Protein 6PJV (pdb70)

B-factor: mean 21.69, std 11.22, range [11.38, 88.54]

CATH classification: 3.30.1380.10

Solvent-accessible surface area: 7546 Å² total; per-residue (Å²): 133,96,80,6,61,105,93,72,61,40,48,117,65,65,19,66,57,163,62,0,1,8,167,84,62,15,129,10,59,107,107,39,120,81,30,133,132,17,28,60,0,149,30,110,46,7,75,18,103,32,117,54,133,77,18,5,3,53,29,3,12,88,75,0,47,74,47,0,40,41,0,1,116,29,0,60,120,70,42,116,80,21,64,0,18,0,30,22,3,3,5,70,91,53,124,50,91,160,85,18,1,4,17,3,2,4,1,1,12,0,4,0,42,70,157,50,133,103,33,4,8,41,0,0,38,6,0,32,101,19,28,10,17,19,0,46,25,46,32,128,45,30,0,8,0,0,0,52,9,104,133,106

Foldseek 3Di:
DFFADAFQKPPRDDQQDPQFQHFFDFFDDPPDPLQVQWDFDPDVQEAEPPVVPPSQQRTAHPVQNQLQVLLQVVVCVVPPPKGKYWDAAQDPDPPDDPRDCSRRRFKTWIDIPVQPLVCARVSQVSSVVSPFRMWTSHDSRTIMTGHHDPVD

Sequence (152 aa):
LTTPLAYKKQFIIPNVAEKKTLGASGRYEGKISRNSERFKELTPNYNPDIIFKDEENNTGADRLMTQRCKDKLNALAISVMNQWPGVKKLRVTEGWDEDGHHSEESLHYEGRAVDITTSDRDRSKYGMLARLAVEAGFDWVYYESKAHIHCSVKAENS

Secondary structure (DSSP, 8-state):
-PPPPTT-EESSS-TTSTTTT--------TTSHHHHT-EE---TTEEE--TTSS-GGGEE-HHHHHHHHHHHHHHHHHSTT--EEEEE-S-SS--S-TT-GGGTT-EEEEEETT--GGGHHHHHHHHHHTT-SEEEEEETTEEEEE---TT-

Organism: Homo sapiens (NCBI:txid9606)

GO terms:
  GO:0016015 morphogen activity (F, IDA)
  GO:0005576 extracellular region (C, IDA)
  GO:0007224 smoothened signaling pathway (P, IDA)
  GO:0016015 morphogen activity (F, TAS)
  GO:0071542 dopaminergic neuron dif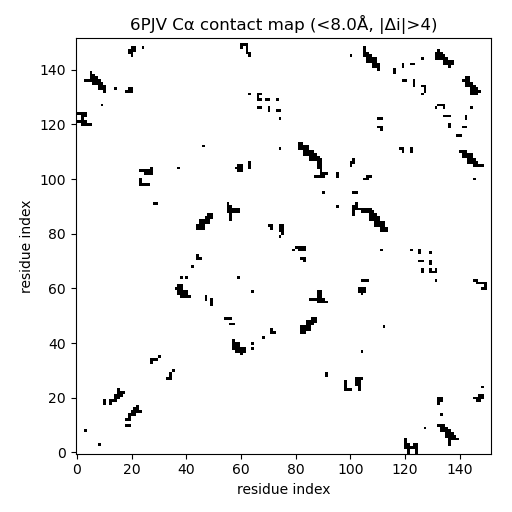ferentiation (P, TAS)
  GO:0060684 epithelial-mesenchymal cell signaling (P, IDA)
  GO:0005113 patched binding (F, IDA)
  GO:0005509 calcium ion binding (F, IDA)
  GO:0005783 endoplasmic reticulum (C, IDA)
  GO:0005794 Golgi apparatus (C, IDA)
  GO:0008270 zinc ion binding (F, IDA)
  GO:0045880 positive regulation of smoothened signaling pathway (P, IDA)
  GO:0005576 extracellular region (C, EXP)
  GO:0005515 protein binding (F, IPI)
  GO:0007418 ventral midline development (P, TAS)
  GO:0005576 extracellular region (C, TAS)
  GO:0005788 endoplasmic reticulum lumen (C, TAS)
  GO:0005829 cytosol (C, TAS)
  GO:0005886 plasma membrane (C, TAS)
  GO:0004175 endopeptidase activity (F, TAS)

Structure (mmCIF, N/CA/C/O backbone):
data_6PJV
#
_entry.id   6PJV
#
_cell.length_a   118.728
_cell.length_b   118.728
_cell.length_c   118.728
_cell.angle_alpha   90.000
_cell.angle_beta   90.000
_cell.angle_gamma   90.000
#
_symmetry.space_group_name_H-M   'I 2 3'
#
loop_
_entity.id
_entity.type
_entity.pdbx_description
1 polymer 'Sonic hedgehog protein'
2 non-polymer 'DIMETHYL SULFOXIDE'
3 non-polymer GLYCEROL
4 non-polymer 'MAGNESIUM ION'
5 non-polymer 'ZINC ION'
6 non-polymer 'CHLORIDE ION'
7 water water
#
loop_
_atom_site.group_PDB
_atom_site.id
_atom_site.type_symbol
_atom_site.label_atom_id
_atom_site.label_alt_id
_atom_site.label_comp_id
_atom_site.label_asym_id
_atom_site.label_entity_id
_atom_site.label_seq_id
_atom_site.pdbx_PDB_ins_code
_atom_site.Cartn_x
_atom_site.Cartn_y
_atom_site.Cartn_z
_atom_site.occupancy
_atom_site.B_iso_or_equiv
_atom_site.auth_seq_id
_atom_site.auth_comp_id
_atom_site.auth_asym_id
_atom_site.auth_atom_id
_atom_site.pdbx_PDB_model_num
ATOM 1 N N . LEU A 1 11 ? -29.968 40.767 24.198 1.00 36.97 39 LEU A N 1
ATOM 2 C CA . LEU A 1 11 ? -29.363 41.361 23.006 1.00 35.48 39 LEU A CA 1
ATOM 3 C C . LEU A 1 11 ? -29.080 42.846 23.193 1.00 33.19 39 LEU A C 1
ATOM 4 O O . LEU A 1 11 ? -29.920 43.593 23.692 1.00 34.41 39 LEU A O 1
ATOM 20 N N . THR A 1 12 ? -27.905 43.269 22.764 1.00 29.05 40 THR A N 1
ATOM 21 C CA A THR A 1 12 ? -27.490 44.654 22.961 0.31 27.34 40 THR A CA 1
ATOM 22 C CA B THR A 1 12 ? -27.486 44.650 22.959 0.69 27.32 40 THR A CA 1
ATOM 23 C C . THR A 1 12 ? -27.618 45.430 21.661 1.00 24.26 40 THR A C 1
ATOM 24 O O . THR A 1 12 ? -27.054 45.018 20.635 1.00 23.07 40 THR A O 1
ATOM 43 N N . PRO A 1 13 ? -28.340 46.548 21.657 1.00 21.58 41 PRO A N 1
ATOM 44 C CA . PRO A 1 13 ? -28.438 47.354 20.435 1.00 19.30 41 PRO A CA 1
ATOM 45 C C . PRO A 1 13 ? -27.078 47.878 20.021 1.00 17.18 41 PRO A C 1
ATOM 46 O O . PRO A 1 13 ? -26.203 48.102 20.858 1.00 18.71 41 PRO A O 1
ATOM 57 N N . LEU A 1 14 ? -26.928 48.122 18.719 1.00 14.70 42 LEU A N 1
ATOM 58 C CA . LEU A 1 14 ? -25.777 48.870 18.233 1.00 13.75 42 LEU A CA 1
ATOM 59 C C . LEU A 1 14 ? -25.966 50.355 18.513 1.00 14.68 42 LEU A C 1
ATOM 60 O O . LEU A 1 14 ? -27.088 50.879 18.507 1.00 15.20 42 LEU A O 1
ATOM 76 N N . ALA A 1 15 ? -24.846 51.029 18.732 1.00 14.03 43 ALA A N 1
ATOM 77 C CA . ALA A 1 15 ? -24.804 52.475 18.857 1.00 13.83 43 ALA A CA 1
ATOM 78 C C . ALA A 1 15 ? -24.742 53.125 17.477 1.00 13.08 43 ALA A C 1
ATOM 79 O O . ALA A 1 15 ? -24.345 52.507 16.494 1.00 13.51 43 ALA A O 1
ATOM 86 N N . TYR A 1 16 ? -25.132 54.399 17.418 1.00 13.57 44 TYR A N 1
ATOM 87 C CA . TYR A 1 16 ? -25.017 55.168 16.187 1.00 13.15 44 TYR A CA 1
ATOM 88 C C . TYR A 1 16 ? -23.578 55.109 15.682 1.00 13.10 44 TYR A C 1
ATOM 89 O O . TYR A 1 16 ? -22.634 55.310 16.448 1.00 13.65 44 TYR A O 1
ATOM 107 N N . LYS A 1 17 ? -23.430 54.790 14.385 1.00 12.96 45 LYS A N 1
ATOM 108 C CA A LYS A 1 17 ? -22.165 54.664 13.661 0.64 13.18 45 LYS A CA 1
ATOM 109 C CA B LYS A 1 17 ? -22.165 54.665 13.661 0.36 12.95 45 LYS A CA 1
ATOM 110 C C . LYS A 1 17 ? -21.331 53.455 14.073 1.00 12.93 45 LYS A C 1
ATOM 111 O O . LYS A 1 17 ? -20.206 53.290 13.580 1.00 14.44 45 LYS A O 1
ATOM 147 N N . GLN A 1 18 ? -21.855 52.580 14.929 1.00 12.89 46 GLN A N 1
ATOM 148 C CA . GLN A 1 18 ? -21.178 51.325 15.219 1.00 13.36 46 GLN A CA 1
ATOM 149 C C . GLN A 1 18 ? -21.394 50.338 14.069 1.00 13.27 46 GLN A C 1
ATOM 150 O O . GLN A 1 18 ? -22.425 50.368 13.381 1.00 13.07 46 GLN A O 1
ATOM 164 N N . PHE A 1 19 ? -20.416 49.446 13.874 1.00 14.07 47 PHE A N 1
ATOM 165 C CA . PHE A 1 19 ? -20.515 48.370 12.896 1.00 13.70 47 PHE A CA 1
ATOM 166 C C . PHE A 1 19 ? -20.040 47.044 13.482 1.00 13.69 47 PHE A C 1
ATOM 167 O O . PHE A 1 19 ? -19.115 47.002 14.298 1.00 14.72 47 PHE A O 1
ATOM 184 N N A ILE A 1 20 ? -20.683 45.966 13.044 0.72 13.87 48 ILE A N 1
ATOM 185 N N B ILE A 1 20 ? -20.703 45.966 13.071 0.28 14.12 48 ILE A N 1
ATOM 186 C CA A ILE A 1 20 ? -20.433 44.614 13.538 0.72 14.46 48 ILE A CA 1
ATOM 187 C CA B ILE A 1 20 ? -20.414 44.618 13.554 0.28 14.67 48 ILE A CA 1
ATOM 188 C C A ILE A 1 20 ? -20.384 43.661 12.348 0.72 14.41 48 ILE A C 1
ATOM 189 C C B ILE A 1 20 ? -20.383 43.663 12.364 0.28 14.89 48 ILE A C 1
ATOM 190 O O A ILE A 1 20 ? -21.321 43.644 11.535 0.72 14.19 48 ILE A O 1
ATOM 191 O O B ILE A 1 20 ? -21.338 43.638 11.572 0.28 14.90 48 ILE A O 1
ATOM 222 N N . PRO A 1 21 ? -19.318 42.864 12.183 1.00 15.26 49 PRO A N 1
ATOM 223 C CA . PRO A 1 21 ? -18.106 42.857 13.008 1.00 15.59 49 PRO A CA 1
ATOM 224 C C . PRO A 1 21 ? -17.347 44.178 12.889 1.00 15.90 49 PRO A C 1
ATOM 225 O O . PRO A 1 21 ? -17.514 44.918 11.910 1.00 15.75 49 PRO A O 1
ATOM 236 N N . ASN A 1 22 ? -16.518 44.446 13.897 1.00 17.29 50 ASN A N 1
ATOM 237 C CA . ASN A 1 22 ? -15.817 45.719 14.036 1.00 18.55 50 ASN A CA 1
ATOM 238 C C . ASN A 1 22 ? -14.564 45.773 13.156 1.00 18.52 50 ASN A C 1
ATOM 239 O O . ASN A 1 22 ? -13.439 45.968 13.620 1.00 20.58 50 ASN A O 1
ATOM 250 N N . VAL A 1 23 ? -14.805 45.620 11.856 1.00 18.16 51 VAL A N 1
ATOM 251 C CA . VAL A 1 23 ? -13.800 45.695 10.804 1.00 18.06 51 VAL A CA 1
ATOM 252 C C . VAL A 1 23 ? -14.474 46.344 9.602 1.00 17.50 51 VAL A C 1
ATOM 253 O O . VAL A 1 23 ? -15.695 46.455 9.547 1.00 17.00 51 VAL A O 1
ATOM 266 N N . ALA A 1 24 ? -13.677 46.758 8.621 1.00 18.38 52 ALA A N 1
ATOM 267 C CA . ALA A 1 24 ? -14.254 47.367 7.432 1.00 18.20 52 ALA A CA 1
ATOM 268 C C . ALA A 1 24 ? -15.120 46.361 6.676 1.00 17.22 52 ALA A C 1
ATOM 269 O O . ALA A 1 24 ? -14.850 45.161 6.661 1.00 17.27 52 ALA A O 1
ATOM 276 N N . GLU A 1 25 ? -16.166 46.886 6.032 1.00 16.05 53 GLU A N 1
ATOM 277 C CA . GLU A 1 25 ? -17.173 46.061 5.370 1.00 15.28 53 GLU A CA 1
ATOM 278 C C . GLU A 1 25 ? -16.569 45.072 4.392 1.00 16.26 53 GLU A C 1
ATOM 279 O O . GLU A 1 25 ? -17.034 43.933 4.288 1.00 16.93 53 GLU A O 1
ATOM 291 N N . LYS A 1 26 ? -15.583 45.483 3.612 1.00 18.80 54 LYS A N 1
ATOM 292 C CA A LYS A 1 26 ? -15.121 44.632 2.523 0.13 20.44 54 LYS A CA 1
ATOM 293 C CA B LYS A 1 26 ? -15.128 44.634 2.523 0.87 21.47 54 LYS A CA 1
ATOM 294 C C . LYS A 1 26 ? -13.960 43.726 2.914 1.00 21.01 54 LYS A C 1
ATOM 295 O O . LYS A 1 26 ? -13.379 43.068 2.043 1.00 22.09 54 LYS A O 1
ATOM 331 N N . THR A 1 27 ? -13.643 43.632 4.202 1.00 20.97 55 THR A N 1
ATOM 332 C CA . THR A 1 27 ? -12.644 42.674 4.653 1.00 22.01 55 THR A CA 1
ATOM 333 C C . THR A 1 27 ? -13.220 41.255 4.689 1.00 21.58 55 THR A C 1
ATOM 334 O O . THR A 1 27 ? -14.438 41.037 4.691 1.00 20.12 55 THR A O 1
ATOM 345 N N . LEU A 1 28 ? -12.310 40.277 4.703 1.00 23.95 56 LEU A N 1
ATOM 346 C CA . LEU A 1 28 ? -12.708 38.881 4.510 1.00 26.48 56 LEU A CA 1
ATOM 347 C C . LEU A 1 28 ? -13.640 38.390 5.605 1.00 26.45 56 LEU A C 1
ATOM 348 O O . LEU A 1 28 ? -14.522 37.568 5.342 1.00 28.03 56 LEU A O 1
ATOM 364 N N . GLY A 1 29 ? -13.456 38.854 6.832 1.00 25.54 57 GLY A N 1
ATOM 365 C CA . GLY A 1 29 ? -14.329 38.427 7.903 1.00 24.33 57 GLY A CA 1
ATOM 366 C C . GLY A 1 29 ? -15.666 39.117 7.948 1.00 22.40 57 GLY A C 1
ATOM 367 O O . GLY A 1 29 ? -16.519 38.760 8.766 1.00 24.37 57 GLY A O 1
ATOM 371 N N . ALA A 1 30 ? -15.869 40.100 7.076 1.00 18.99 58 ALA A N 1
ATOM 372 C CA . ALA A 1 30 ? -17.135 40.811 6.979 1.00 17.59 58 ALA A CA 1
ATOM 373 C C . ALA A 1 30 ? -17.826 40.397 5.680 1.00 16.14 58 ALA A C 1
ATOM 374 O O . ALA A 1 30 ? -18.076 39.210 5.473 1.00 17.37 58 ALA A O 1
ATOM 381 N N . SER A 1 31 ? -18.146 41.334 4.798 1.00 15.05 59 SER A N 1
ATOM 382 C CA . SER A 1 31 ? -18.814 40.996 3.546 1.00 15.01 59 SER A CA 1
ATOM 383 C C . SER A 1 31 ? -17.852 40.702 2.403 1.00 15.54 59 SER A C 1
ATOM 384 O O . SER A 1 31 ? -18.297 40.257 1.343 1.00 16.54 59 SER A O 1
ATOM 392 N N . GLY A 1 32 ? -16.563 40.929 2.577 1.00 16.98 60 GLY A N 1
ATOM 393 C CA . GLY A 1 32 ? -15.618 40.623 1.528 1.00 17.99 60 GLY A CA 1
ATOM 394 C C . GLY A 1 32 ? -15.647 41.639 0.402 1.00 18.48 60 GLY A C 1
ATOM 395 O O . GLY A 1 32 ? -16.425 42.589 0.389 1.00 18.06 60 GLY A O 1
ATOM 399 N N . ARG A 1 33 ? -14.764 41.412 -0.569 1.00 19.79 61 ARG A N 1
ATOM 400 C CA . ARG A 1 33 ? -14.465 42.414 -1.578 1.00 20.58 61 ARG A CA 1
ATOM 401 C C . ARG A 1 33 ? -15.653 42.676 -2.499 1.00 18.36 61 ARG A C 1
ATOM 402 O O . ARG A 1 33 ? -16.514 41.815 -2.730 1.00 18.32 61 ARG A O 1
ATOM 423 N N . TYR A 1 34 ? -15.690 43.889 -3.035 1.00 17.74 62 TYR A N 1
ATOM 424 C CA . TYR A 1 34 ? -16.600 44.157 -4.130 1.00 17.81 62 TYR A CA 1
ATOM 425 C C . TYR A 1 34 ? -16.177 43.332 -5.336 1.00 19.02 62 TYR A C 1
ATOM 426 O O . TYR A 1 34 ? -15.002 42.993 -5.509 1.00 20.76 62 TYR A O 1
ATOM 444 N N . GLU A 1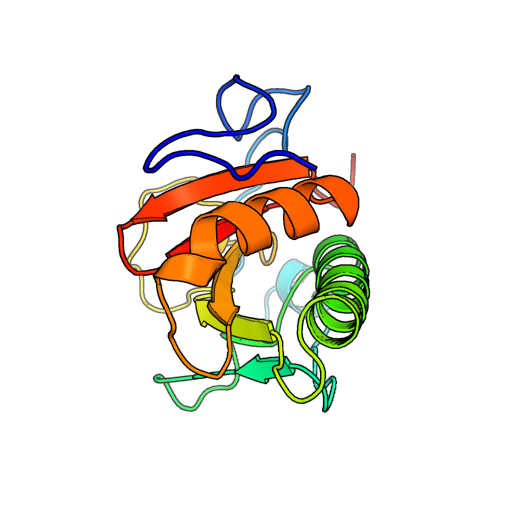 35 ? -17.159 42.960 -6.150 1.00 19.03 63 GLU A N 1
ATOM 445 C CA . GLU A 1 35 ? -16.884 42.232 -7.375 1.00 19.24 63 GLU A CA 1
ATOM 446 C C . GLU A 1 35 ? -17.073 43.074 -8.621 1.00 19.19 63 GLU A C 1
ATOM 447 O O . GLU A 1 35 ? -16.578 42.693 -9.690 1.00 21.90 63 GLU A O 1
ATOM 459 N N . GLY A 1 36 ? -17.773 44.194 -8.512 1.00 17.20 64 GLY A N 1
ATOM 460 C CA . GLY A 1 36 ? -18.028 45.070 -9.638 1.00 16.43 64 GLY A CA 1
ATOM 461 C C . GLY A 1 36 ? -19.494 45.443 -9.743 1.00 15.15 64 GLY A C 1
ATOM 462 O O . GLY A 1 36 ? -20.391 44.662 -9.429 1.00 15.35 64 GLY A O 1
ATOM 466 N N . LYS A 1 37 ? -19.741 46.656 -10.205 1.00 15.08 65 LYS A N 1
ATOM 467 C CA . LYS A 1 37 ? -21.105 47.115 -10.388 1.00 15.80 65 LYS A CA 1
ATOM 468 C C . LYS A 1 37 ? -21.885 46.156 -11.279 1.00 14.91 65 LYS A C 1
ATOM 469 O O . LYS A 1 37 ? -21.350 45.589 -12.240 1.00 15.89 65 LYS A O 1
ATOM 488 N N . ILE A 1 38 ? -23.162 45.974 -10.946 1.00 14.01 66 ILE A N 1
ATOM 489 C CA . ILE A 1 38 ? -24.124 45.243 -11.769 1.00 13.88 66 ILE A CA 1
ATOM 490 C C . ILE A 1 38 ? -25.047 46.254 -12.426 1.00 14.13 66 ILE A C 1
ATOM 491 O O . ILE A 1 38 ? -25.709 47.040 -11.735 1.00 15.67 66 ILE A O 1
ATOM 507 N N . SER A 1 39 ? -25.123 46.209 -13.756 1.00 14.29 67 SER A N 1
ATOM 508 C CA . SER A 1 39 ? -26.051 47.013 -14.530 1.00 14.80 67 SER A CA 1
ATOM 509 C C . SER A 1 39 ? -27.217 46.173 -15.027 1.00 15.77 67 SER A C 1
ATOM 510 O O . SER A 1 39 ? -27.094 44.967 -15.270 1.00 16.57 67 SER A O 1
ATOM 518 N N . ARG A 1 40 ? -28.348 46.839 -15.211 1.00 15.58 68 ARG A N 1
ATOM 519 C CA . ARG A 1 40 ? -29.544 46.173 -15.706 1.00 16.12 68 ARG A CA 1
ATOM 520 C C . ARG A 1 40 ? -29.250 45.389 -16.982 1.00 17.40 68 ARG A C 1
ATOM 521 O O . ARG A 1 40 ? -28.559 45.867 -17.891 1.00 18.09 68 ARG A O 1
ATOM 542 N N . ASN A 1 41 ? -29.783 44.167 -17.024 1.00 18.31 69 ASN A N 1
ATOM 543 C CA . ASN A 1 41 ? -29.768 43.211 -18.141 1.00 20.46 69 ASN A CA 1
ATOM 544 C C . ASN A 1 41 ? -28.415 42.531 -18.346 1.00 20.42 69 ASN A C 1
ATOM 545 O O . ASN A 1 41 ? -28.254 41.752 -19.301 1.00 22.43 69 ASN A O 1
ATOM 556 N N . SER A 1 42 ? -27.448 42.775 -17.467 1.00 19.09 70 SER A N 1
ATOM 557 C CA . SER A 1 42 ? -26.192 42.049 -17.488 1.00 18.09 70 SER A CA 1
ATOM 558 C C . SER A 1 42 ? -26.407 40.608 -17.038 1.00 19.07 70 SER A C 1
ATOM 559 O O . SER A 1 42 ? -27.423 40.255 -16.444 1.00 19.17 70 SER A O 1
ATOM 567 N N . GLU A 1 43 ? -25.427 39.758 -17.331 1.00 18.84 71 GLU A N 1
ATOM 568 C CA . GLU A 1 43 ? -25.526 38.379 -16.871 1.00 19.88 71 GLU A CA 1
ATOM 569 C C . GLU A 1 43 ? -25.634 38.314 -15.357 1.00 19.39 71 GLU A C 1
ATOM 570 O O . GLU A 1 43 ? -26.415 37.518 -14.821 1.00 21.17 71 GLU A O 1
ATOM 582 N N . ARG A 1 44 ? -24.888 39.166 -14.644 1.00 18.24 72 ARG A N 1
ATOM 583 C CA . ARG A 1 44 ? -24.967 39.142 -13.187 1.00 18.05 72 ARG A CA 1
ATOM 584 C C . ARG A 1 44 ? -26.295 39.688 -12.680 1.00 19.10 72 ARG A C 1
ATOM 585 O O . ARG A 1 44 ? -26.784 39.241 -11.632 1.00 19.95 72 ARG A O 1
ATOM 606 N N . PHE A 1 45 ? -26.907 40.613 -13.420 1.00 18.23 73 PHE A N 1
ATOM 607 C CA . PHE A 1 45 ? -28.251 41.079 -13.075 1.00 18.14 73 PHE A CA 1
ATOM 608 C C . PHE A 1 45 ? -29.254 39.939 -13.147 1.00 19.15 73 PHE A C 1
ATOM 609 O O . PHE A 1 45 ? -30.145 39.832 -12.302 1.00 18.64 73 PHE A O 1
ATOM 626 N N . LYS A 1 46 ? -29.129 39.083 -14.165 1.00 20.23 74 LYS A N 1
ATOM 627 C CA . LYS A 1 46 ? -30.045 37.953 -14.313 1.00 21.75 74 LYS A CA 1
ATOM 628 C C . LYS A 1 46 ? -29.926 36.942 -13.176 1.00 22.32 74 LYS A C 1
ATOM 629 O O . LYS A 1 46 ? -30.850 36.141 -12.980 1.00 24.27 74 LYS A O 1
ATOM 648 N N . GLU A 1 47 ? -28.825 36.953 -12.426 1.00 22.47 75 GLU A N 1
ATOM 649 C CA . GLU A 1 47 ? -28.663 36.068 -11.275 1.00 24.63 75 GLU A CA 1
ATOM 650 C C . GLU A 1 47 ? -29.232 36.660 -9.991 1.00 21.54 75 GLU A C 1
ATOM 651 O O . GLU A 1 47 ? -29.335 35.944 -8.982 1.00 22.40 75 GLU A O 1
ATOM 663 N N . LEU A 1 48 ? -29.587 37.944 -9.991 1.00 18.28 76 LEU A N 1
ATOM 664 C CA . LEU A 1 48 ? -30.298 38.509 -8.858 1.00 16.93 76 LEU A CA 1
ATOM 665 C C . LEU A 1 48 ? -31.718 37.973 -8.832 1.00 17.41 76 LEU A C 1
ATOM 666 O O . LEU A 1 48 ? -32.254 37.505 -9.840 1.00 20.12 76 LEU A O 1
ATOM 682 N N . THR A 1 49 ? -32.323 38.026 -7.653 1.00 16.16 77 THR A N 1
ATOM 683 C CA . THR A 1 49 ? -33.662 37.508 -7.474 1.00 16.08 77 THR A CA 1
ATOM 684 C C . THR A 1 49 ? -34.531 38.597 -6.858 1.00 15.41 77 THR A C 1
ATOM 685 O O . THR A 1 49 ? -34.065 39.349 -5.995 1.00 14.96 77 THR A O 1
ATOM 696 N N . PRO A 1 50 ? -35.777 38.741 -7.298 1.00 15.27 78 PRO A N 1
ATOM 697 C CA . PRO A 1 50 ? -36.626 39.780 -6.714 1.00 15.76 78 PRO A CA 1
ATOM 698 C C . PRO A 1 50 ? -37.254 39.326 -5.413 1.00 15.57 78 PRO A C 1
ATOM 699 O O . PRO A 1 50 ? -37.654 38.167 -5.255 1.00 17.97 78 PRO A O 1
ATOM 710 N N . ASN A 1 51 ? -37.339 40.258 -4.474 1.00 14.09 79 ASN A N 1
ATOM 711 C CA . ASN A 1 51 ? -37.969 40.016 -3.186 1.00 13.66 79 ASN A CA 1
ATOM 712 C C . ASN A 1 51 ? -39.316 40.730 -3.145 1.00 13.75 79 ASN A C 1
ATOM 713 O O . ASN A 1 51 ? -39.373 41.964 -3.117 1.00 13.88 79 ASN A O 1
ATOM 724 N N . TYR A 1 52 ? -40.395 39.940 -3.137 1.00 13.89 80 TYR A N 1
ATOM 725 C CA . TYR A 1 52 ? -41.766 40.421 -2.983 1.00 13.60 80 TYR A CA 1
ATOM 726 C C . TYR A 1 52 ? -42.375 39.960 -1.665 1.00 13.98 80 TYR A C 1
ATOM 727 O O . TYR A 1 52 ? -43.595 39.885 -1.535 1.00 14.50 80 TYR A O 1
ATOM 745 N N . ASN A 1 53 ? -41.543 39.664 -0.676 1.00 13.84 81 ASN A N 1
ATOM 746 C CA . ASN A 1 53 ? -42.016 39.226 0.627 1.00 13.44 81 ASN A CA 1
ATOM 747 C C . ASN A 1 53 ? -43.074 40.196 1.148 1.00 14.38 81 ASN A C 1
ATOM 748 O O . ASN A 1 53 ? -42.783 41.386 1.308 1.00 14.56 81 ASN A O 1
ATOM 759 N N . PRO A 1 54 ? -44.297 39.739 1.428 1.00 15.08 82 PRO A N 1
ATOM 760 C CA . PRO A 1 54 ? -45.322 40.671 1.912 1.00 15.92 82 PRO A CA 1
ATOM 761 C C . PRO A 1 54 ? -45.036 41.230 3.288 1.00 15.60 82 PRO A C 1
ATOM 762 O O . PRO A 1 54 ? -45.685 42.199 3.694 1.00 17.70 82 PRO A O 1
ATOM 773 N N . ASP A 1 55 ? -44.086 40.661 4.009 1.00 14.15 83 ASP A N 1
ATOM 774 C CA . ASP A 1 55 ? -43.715 41.156 5.324 1.00 14.41 83 ASP A CA 1
ATOM 775 C C . ASP A 1 55 ? -42.546 42.130 5.289 1.00 14.14 83 ASP A C 1
ATOM 776 O O . ASP A 1 55 ? -41.989 42.445 6.346 1.00 15.62 83 ASP A O 1
ATOM 785 N N . ILE A 1 56 ? -42.185 42.643 4.118 1.00 13.60 84 ILE A N 1
ATOM 786 C CA . ILE A 1 56 ? -41.174 43.689 3.999 1.00 13.30 84 ILE A CA 1
ATOM 787 C C . ILE A 1 56 ? -41.800 44.838 3.225 1.00 13.59 84 ILE A C 1
ATOM 788 O O . ILE A 1 56 ? -42.396 44.618 2.166 1.00 15.59 84 ILE A O 1
ATOM 804 N N . ILE A 1 57 ? -41.652 46.055 3.745 1.00 13.41 85 ILE A N 1
ATOM 805 C CA . ILE A 1 57 ? -42.084 47.269 3.058 1.00 13.56 85 ILE A CA 1
ATOM 806 C C . ILE A 1 57 ? -40.907 47.793 2.249 1.00 13.28 85 ILE A C 1
ATOM 807 O O . ILE A 1 57 ? -39.849 48.053 2.814 1.00 14.65 85 ILE A O 1
ATOM 823 N N . PHE A 1 58 ? -41.089 47.980 0.942 1.00 13.76 86 PHE A N 1
ATOM 824 C CA . PHE A 1 58 ? -40.080 48.599 0.091 1.00 13.85 86 PHE A CA 1
ATOM 825 C C . PHE A 1 58 ? -40.529 50.013 -0.249 1.00 15.25 86 PHE A C 1
ATOM 826 O O . PHE A 1 58 ? -41.559 50.199 -0.911 1.00 17.92 86 PHE A O 1
ATOM 843 N N . LYS A 1 59 ? -39.762 51.006 0.215 1.00 14.53 87 LYS A N 1
ATOM 844 C CA . LYS A 1 59 ? -40.058 52.393 -0.133 1.00 15.97 87 LYS A CA 1
ATOM 845 C C . LYS A 1 59 ? -40.078 52.590 -1.645 1.00 16.17 87 LYS A C 1
ATOM 846 O O . LYS A 1 59 ? -40.972 53.265 -2.180 1.00 18.01 87 LYS A O 1
ATOM 865 N N . ASP A 1 60 ? -39.098 52.023 -2.349 1.00 15.56 88 ASP A N 1
ATOM 866 C CA . ASP A 1 60 ? -39.064 52.025 -3.815 1.00 15.59 88 ASP A CA 1
ATOM 867 C C . ASP A 1 60 ? -39.381 53.415 -4.376 1.00 15.95 88 ASP A C 1
ATOM 868 O O . ASP A 1 60 ? -40.258 53.587 -5.214 1.00 17.06 88 ASP A O 1
ATOM 877 N N . GLU A 1 61 ? -38.615 54.417 -3.928 1.00 16.01 89 GLU A N 1
ATOM 878 C CA . GLU A 1 61 ? -38.935 55.788 -4.321 1.00 17.53 89 GLU A CA 1
ATOM 879 C C . GLU A 1 61 ? -38.834 56.002 -5.830 1.00 17.49 89 GLU A C 1
ATOM 880 O O . GLU A 1 61 ? -39.575 56.821 -6.387 1.00 19.42 89 GLU A O 1
ATOM 892 N N . GLU A 1 62 ? -37.950 55.266 -6.509 1.00 16.33 90 GLU A N 1
ATOM 893 C CA . GLU A 1 62 ? -37.788 55.395 -7.951 1.00 16.81 90 GLU A CA 1
ATOM 894 C C . GLU A 1 62 ? -38.941 54.788 -8.736 1.00 17.60 90 GLU A C 1
ATOM 895 O O . GLU A 1 62 ? -39.045 55.033 -9.940 1.00 18.09 90 GLU A O 1
ATOM 907 N N A ASN A 1 63 ? -39.787 53.988 -8.090 0.59 17.21 91 ASN A N 1
ATOM 908 N N B ASN A 1 63 ? -39.802 54.000 -8.093 0.41 17.64 91 ASN A N 1
ATOM 909 C CA A ASN A 1 63 ? -40.917 53.327 -8.740 0.59 18.51 91 ASN A CA 1
ATOM 910 C CA B ASN A 1 63 ? -40.917 53.341 -8.774 0.41 18.76 91 ASN A CA 1
ATOM 911 C C A ASN A 1 63 ? -40.473 52.378 -9.847 0.59 18.31 91 ASN A C 1
ATOM 912 C C B ASN A 1 63 ? -40.426 52.444 -9.906 0.41 18.35 91 ASN A C 1
ATOM 913 O O A ASN A 1 63 ? -41.190 52.178 -10.832 0.59 20.57 91 ASN A O 1
ATOM 914 O O B ASN A 1 63 ? -41.035 52.373 -10.976 0.41 20.16 91 ASN A O 1
ATOM 935 N N . THR A 1 64 ? -39.304 51.763 -9.669 1.00 16.81 92 THR A N 1
ATOM 936 C CA . THR A 1 64 ? -38.756 50.800 -10.611 1.00 15.85 92 THR A CA 1
ATOM 937 C C . THR A 1 64 ? -38.718 49.388 -10.052 1.00 15.90 92 THR A C 1
ATOM 938 O O . THR A 1 64 ? -38.512 48.440 -10.823 1.00 16.99 92 THR A O 1
ATOM 949 N N . GLY A 1 65 ? -38.886 49.220 -8.743 1.00 15.82 93 GLY A N 1
ATOM 950 C CA . GLY A 1 65 ? -38.695 47.933 -8.109 1.00 15.14 93 GLY A CA 1
ATOM 951 C C . GLY A 1 65 ? -37.254 47.510 -7.944 1.00 14.18 93 GLY A C 1
ATOM 952 O O . GLY A 1 65 ? -37.002 46.391 -7.489 1.00 14.81 93 GLY A O 1
ATOM 956 N N . ALA A 1 66 ? -36.296 48.375 -8.275 1.00 13.68 94 ALA A N 1
ATOM 957 C CA . ALA A 1 66 ? -34.897 47.973 -8.227 1.00 14.12 94 ALA A CA 1
ATOM 958 C C . ALA A 1 66 ? -34.483 47.510 -6.838 1.00 13.91 94 ALA A C 1
ATOM 959 O O . ALA A 1 66 ? -33.679 46.578 -6.703 1.00 13.88 94 ALA A O 1
ATOM 966 N N . ASP A 1 67 ? -34.999 48.153 -5.788 1.00 13.27 95 ASP A N 1
ATOM 967 C CA . ASP A 1 67 ? -34.591 47.777 -4.443 1.00 13.25 95 ASP A CA 1
ATOM 968 C C . ASP A 1 67 ? -35.014 46.363 -4.071 1.00 13.30 95 ASP A C 1
ATOM 969 O O . ASP A 1 67 ? -34.525 45.827 -3.072 1.00 13.90 95 ASP A O 1
ATOM 978 N N . ARG A 1 68 ? -35.945 45.762 -4.813 1.00 12.41 96 ARG A N 1
ATOM 979 C CA . ARG A 1 68 ? -36.334 44.375 -4.571 1.00 13.13 96 ARG A CA 1
ATOM 980 C C . ARG A 1 68 ? -35.325 43.375 -5.125 1.00 13.34 96 ARG A C 1
ATOM 981 O O . ARG A 1 68 ? -35.374 42.203 -4.750 1.00 14.06 96 ARG A O 1
ATOM 1002 N N . LEU A 1 69 ? -34.433 43.797 -6.016 1.00 13.37 97 LEU A N 1
ATOM 1003 C CA . LEU A 1 69 ? -33.525 42.877 -6.699 1.00 13.24 97 LEU A CA 1
ATOM 1004 C C . LEU A 1 69 ? -32.244 42.723 -5.885 1.00 13.27 97 LEU A C 1
ATOM 1005 O O . LEU A 1 69 ? -31.554 43.710 -5.610 1.00 14.04 97 LEU A O 1
ATOM 1021 N N . MET A 1 70 ? -31.922 41.487 -5.507 1.00 13.43 98 MET A N 1
ATOM 1022 C CA . MET A 1 70 ? -30.821 41.253 -4.581 1.00 13.15 98 MET A CA 1
ATOM 1023 C C . MET A 1 70 ? -30.272 39.845 -4.792 1.00 13.29 98 MET A C 1
ATOM 1024 O O . MET A 1 70 ? -30.878 39.008 -5.467 1.00 13.60 98 MET A O 1
ATOM 1038 N N . THR A 1 71 ? -29.091 39.586 -4.233 1.00 13.68 99 THR A N 1
ATOM 1039 C CA . THR A 1 71 ? -28.558 38.231 -4.345 1.00 14.04 99 THR A CA 1
ATOM 1040 C C . THR A 1 71 ? -29.378 37.267 -3.491 1.00 13.73 99 THR A C 1
ATOM 1041 O O . THR A 1 71 ? -30.129 37.667 -2.597 1.00 13.52 99 THR A O 1
ATOM 1052 N N . GLN A 1 72 ? -29.215 35.968 -3.760 1.00 15.27 100 GLN A N 1
ATOM 1053 C CA . GLN A 1 72 ? -29.954 34.996 -2.966 1.00 16.30 100 GLN A CA 1
ATOM 1054 C C . GLN A 1 72 ? -29.568 35.075 -1.491 1.00 15.92 100 GLN A C 1
ATOM 1055 O O . GLN A 1 72 ? -30.434 34.970 -0.614 1.00 16.01 100 GLN A O 1
ATOM 1069 N N . ARG A 1 73 ? -28.281 35.257 -1.191 1.00 15.03 101 ARG A N 1
ATOM 1070 C CA . ARG A 1 73 ? -27.871 35.367 0.210 1.00 14.75 101 ARG A CA 1
ATOM 1071 C C . ARG A 1 73 ? -28.485 36.598 0.856 1.00 14.27 101 ARG A C 1
ATOM 1072 O O . ARG A 1 73 ? -28.926 36.549 2.007 1.00 14.50 101 ARG A O 1
ATOM 1093 N N . CYS A 1 74 ? -28.537 37.710 0.124 1.00 13.38 102 CYS A N 1
ATOM 1094 C CA . CYS A 1 74 ? -29.158 38.904 0.677 1.00 13.49 102 CYS A CA 1
ATOM 1095 C C . CYS A 1 74 ? -30.633 38.654 0.967 1.00 13.66 102 CYS A C 1
ATOM 1096 O O . CYS A 1 74 ? -31.130 39.001 2.045 1.00 13.93 102 CYS A O 1
ATOM 1104 N N . LYS A 1 75 ? -31.339 38.005 0.031 1.00 13.71 103 LYS A N 1
ATOM 1105 C CA . LYS A 1 75 ? -32.739 37.667 0.254 1.00 13.66 103 LYS A CA 1
ATOM 1106 C C . LYS A 1 75 ? -32.908 36.740 1.456 1.00 14.50 103 LYS A C 1
ATOM 1107 O O . LYS A 1 75 ? -33.835 36.916 2.256 1.00 14.20 103 LYS A O 1
ATOM 1126 N N . ASP A 1 76 ? -32.037 35.741 1.594 1.00 14.71 104 ASP A N 1
ATOM 1127 C CA . ASP A 1 76 ? -32.148 34.812 2.721 1.00 15.07 104 ASP A CA 1
ATOM 1128 C C . ASP A 1 76 ? -32.014 35.547 4.051 1.00 13.86 104 ASP A C 1
ATOM 1129 O O . ASP A 1 76 ? -32.806 35.331 4.982 1.00 14.96 104 ASP A O 1
ATOM 1138 N N . LYS A 1 77 ? -31.004 36.416 4.167 1.00 13.64 105 LYS A N 1
ATOM 1139 C CA . LYS A 1 77 ? -30.789 37.103 5.435 1.00 13.99 105 LYS A CA 1
ATOM 1140 C C . LYS A 1 77 ? -31.866 38.152 5.672 1.00 13.06 105 LYS A C 1
ATOM 1141 O O . LYS A 1 77 ? -32.329 38.333 6.806 1.00 13.76 105 LYS A O 1
ATOM 1160 N N . LEU A 1 78 ? -32.279 38.850 4.613 1.00 13.14 106 LEU A N 1
ATOM 1161 C CA . LEU A 1 78 ? -33.328 39.853 4.756 1.00 13.03 106 LEU A CA 1
ATOM 1162 C C . LEU A 1 78 ? -34.641 39.208 5.186 1.00 13.08 106 LEU A C 1
ATOM 1163 O O . LEU A 1 78 ? -35.373 39.757 6.020 1.00 13.11 106 LEU A O 1
ATOM 1179 N N . ASN A 1 79 ? -34.946 38.030 4.639 1.00 13.34 107 ASN A N 1
ATOM 1180 C CA . ASN A 1 79 ? -36.188 37.358 4.999 1.00 13.19 107 ASN A CA 1
ATOM 1181 C C . ASN A 1 79 ? -36.132 36.838 6.429 1.00 13.99 107 ASN A C 1
ATOM 1182 O O . ASN A 1 79 ? -37.139 36.869 7.140 1.00 14.44 107 ASN A O 1
ATOM 1193 N N . ALA A 1 80 ? -34.962 36.375 6.880 1.00 13.64 108 ALA A N 1
ATOM 1194 C CA . ALA A 1 80 ? -34.823 35.995 8.281 1.00 14.04 108 ALA A CA 1
ATOM 1195 C C . ALA A 1 80 ? -35.011 37.203 9.187 1.00 13.78 108 ALA A C 1
ATOM 1196 O O . ALA A 1 80 ? -35.666 37.116 10.242 1.00 14.64 108 ALA A O 1
ATOM 1203 N N . LEU A 1 81 ? -34.451 38.346 8.788 1.00 12.93 109 LEU A N 1
ATOM 1204 C CA . LEU A 1 81 ? -34.634 39.571 9.558 1.00 13.04 109 LEU A CA 1
ATOM 1205 C C . LEU A 1 81 ? -36.099 39.997 9.583 1.00 13.09 109 LEU A C 1
ATOM 1206 O O . LEU A 1 81 ? -36.598 40.460 10.616 1.00 13.56 109 LEU A O 1
ATOM 1222 N N . ALA A 1 82 ? -36.815 39.834 8.467 1.00 13.10 110 ALA A N 1
ATOM 1223 C CA . ALA A 1 82 ? -38.228 40.208 8.461 1.00 13.44 110 ALA A CA 1
ATOM 1224 C C . ALA A 1 82 ? -39.003 39.433 9.520 1.00 13.66 110 ALA A C 1
ATOM 1225 O O . ALA A 1 82 ? -39.872 39.991 10.200 1.00 14.38 110 ALA A O 1
ATOM 1232 N N . ILE A 1 83 ? -38.711 38.136 9.659 1.00 13.59 111 ILE A N 1
ATOM 1233 C CA . ILE A 1 83 ? -39.333 37.324 10.698 1.00 14.53 111 ILE A CA 1
ATOM 1234 C C . ILE A 1 83 ? -38.958 37.842 12.079 1.00 14.79 111 ILE A C 1
ATOM 1235 O O . ILE A 1 83 ? -39.808 37.951 12.966 1.00 15.08 111 ILE A O 1
ATOM 1251 N N . SER A 1 84 ? -37.677 38.159 12.282 1.00 14.81 112 SER A N 1
ATOM 1252 C CA . SER A 1 84 ? -37.204 38.596 13.589 1.00 15.65 112 SER A CA 1
ATOM 1253 C C . SER A 1 84 ? -37.832 39.922 14.011 1.00 14.90 112 SER A C 1
ATOM 1254 O O . SER A 1 84 ? -38.185 40.104 15.184 1.00 15.21 112 SER A O 1
ATOM 1262 N N . VAL A 1 85 ? -38.006 40.851 13.067 1.00 14.95 113 VAL A N 1
ATOM 1263 C CA . VAL A 1 85 ? -38.642 42.131 13.381 1.00 14.87 113 VAL A CA 1
ATOM 1264 C C . VAL A 1 85 ? -40.059 41.917 13.901 1.00 15.11 113 VAL A C 1
ATOM 1265 O O . VAL A 1 85 ? -40.471 42.537 14.889 1.00 14.82 113 VAL A O 1
ATOM 1278 N N . MET A 1 86 ? -40.831 41.047 13.234 1.00 14.76 114 MET A N 1
ATOM 1279 C CA . MET A 1 86 ? -42.205 40.780 13.650 1.00 14.99 114 MET A CA 1
ATOM 1280 C C . MET A 1 86 ? -42.265 40.068 14.989 1.00 15.85 114 MET A C 1
ATOM 1281 O O . MET A 1 86 ? -43.270 40.186 15.696 1.00 18.10 114 MET A O 1
ATOM 1295 N N . ASN A 1 87 ? -41.217 39.320 15.341 1.00 15.47 115 ASN A N 1
ATOM 1296 C CA . ASN A 1 87 ? -41.153 38.696 16.660 1.00 15.89 115 ASN A CA 1
ATOM 1297 C C . ASN A 1 87 ? -40.854 39.731 17.739 1.00 15.94 115 ASN A C 1
ATOM 1298 O O . ASN A 1 87 ? -41.454 39.710 18.822 1.00 18.32 115 ASN A O 1
ATOM 1309 N N . GLN A 1 88 ? -39.944 40.655 17.445 1.00 15.82 116 GLN A N 1
ATOM 1310 C CA . GLN A 1 88 ? -39.506 41.632 18.438 1.00 15.79 116 GLN A CA 1
ATOM 1311 C C . GLN A 1 88 ? -40.609 42.636 18.750 1.00 16.89 116 GLN A C 1
ATOM 1312 O O . GLN A 1 88 ? -40.834 42.982 19.922 1.00 18.00 116 GLN A O 1
ATOM 1326 N N . TRP A 1 89 ? -41.307 43.101 17.713 1.00 17.32 117 TRP A N 1
ATOM 1327 C CA . TRP A 1 89 ? -42.313 44.157 17.816 1.00 16.19 117 TRP A CA 1
ATOM 1328 C C . TRP A 1 89 ? -43.540 43.712 17.032 1.00 16.42 117 TRP A C 1
ATOM 1329 O O . TRP A 1 89 ? -43.655 43.970 15.828 1.00 16.90 117 TRP A O 1
ATOM 1350 N N . PRO A 1 90 ? -44.473 43.033 17.680 1.00 17.23 118 PRO A N 1
ATOM 1351 C CA . PRO A 1 90 ? -45.643 42.526 16.960 1.00 17.45 118 PRO A CA 1
ATOM 1352 C C . PRO A 1 90 ? -46.336 43.619 16.165 1.00 18.01 118 PRO A C 1
ATOM 1353 O O . PRO A 1 90 ? -46.583 44.720 16.664 1.00 19.16 118 PRO A O 1
ATOM 1364 N N . GLY A 1 91 ? -46.650 43.305 14.908 1.00 17.63 119 GLY A N 1
ATOM 1365 C CA . GLY A 1 91 ? -47.327 44.239 14.038 1.00 18.19 119 GLY A CA 1
ATOM 1366 C C . GLY A 1 91 ? -46.425 45.205 13.304 1.00 18.43 119 GLY A C 1
ATOM 1367 O O . GLY A 1 91 ? -46.904 45.916 12.412 1.00 21.49 119 GLY A O 1
ATOM 1371 N N . VAL A 1 92 ? -45.155 45.278 13.656 1.00 16.42 120 VAL A N 1
ATOM 1372 C CA . VAL A 1 92 ? -44.178 46.104 12.949 1.00 16.01 120 VAL A CA 1
ATOM 1373 C C . VAL A 1 92 ? -43.479 45.238 11.913 1.00 16.19 120 VAL A C 1
ATOM 1374 O O . VAL A 1 92 ? -43.284 44.036 12.121 1.00 18.59 120 VAL A O 1
ATOM 1387 N N . LYS A 1 93 ? -43.083 45.844 10.789 1.00 15.08 121 LYS A N 1
ATOM 1388 C CA A LYS A 1 93 ? -42.414 45.124 9.713 0.57 15.19 121 LYS A CA 1
ATOM 1389 C CA B LYS A 1 93 ? -42.423 45.132 9.703 0.43 15.40 121 LYS A CA 1
ATOM 1390 C C . LYS A 1 93 ? -41.069 45.750 9.386 1.00 14.36 121 LYS A C 1
ATOM 1391 O O . LYS A 1 93 ? -40.829 46.938 9.620 1.00 14.98 121 LYS A O 1
ATOM 1426 N N . LEU A 1 94 ? -40.198 44.923 8.837 1.00 13.39 122 LEU A N 1
ATOM 1427 C CA . LEU A 1 94 ? -38.969 45.405 8.232 1.00 13.18 122 LEU A CA 1
ATOM 1428 C C . LEU A 1 94 ? -39.291 46.282 7.027 1.00 12.97 122 LEU A C 1
ATOM 1429 O O . LEU A 1 94 ? -40.218 46.001 6.259 1.00 13.74 122 LEU A O 1
ATOM 1445 N N . ARG A 1 95 ? -38.494 47.334 6.841 1.00 12.60 123 ARG A N 1
ATOM 1446 C CA . ARG A 1 95 ? -38.656 48.257 5.726 1.00 12.03 123 ARG A CA 1
ATOM 1447 C C . ARG A 1 95 ? -37.309 48.509 5.062 1.00 12.61 123 ARG A C 1
ATOM 1448 O O . ARG A 1 95 ? -36.308 48.727 5.745 1.00 13.28 123 ARG A O 1
ATOM 1469 N N . VAL A 1 96 ? -37.279 48.444 3.734 1.00 12.03 124 VAL A N 1
ATOM 1470 C CA . VAL A 1 96 ? -36.074 48.681 2.939 1.00 12.20 124 VAL A CA 1
ATOM 1471 C C . VAL A 1 96 ? -36.200 50.049 2.281 1.00 12.18 124 VAL A C 1
ATOM 1472 O O . VAL A 1 96 ? -37.159 50.304 1.542 1.00 12.48 124 VAL A O 1
ATOM 1485 N N . THR A 1 97 ? -35.225 50.922 2.528 1.00 12.21 125 THR A N 1
ATOM 1486 C CA . THR A 1 97 ? -35.210 52.245 1.908 1.00 12.79 125 THR A CA 1
ATOM 1487 C C . THR A 1 97 ? -34.221 52.375 0.754 1.00 12.70 125 THR A C 1
ATOM 1488 O O . THR A 1 97 ? -34.358 53.307 -0.058 1.00 14.32 125 THR A O 1
ATOM 1499 N N . GLU A 1 98 ? -33.256 51.465 0.641 1.00 12.45 126 GLU A N 1
ATOM 1500 C CA . GLU A 1 98 ? -32.302 51.473 -0.461 1.00 12.97 126 GLU A CA 1
ATOM 1501 C C . GLU A 1 98 ? -31.782 50.051 -0.631 1.00 12.54 126 GLU A C 1
ATOM 1502 O O .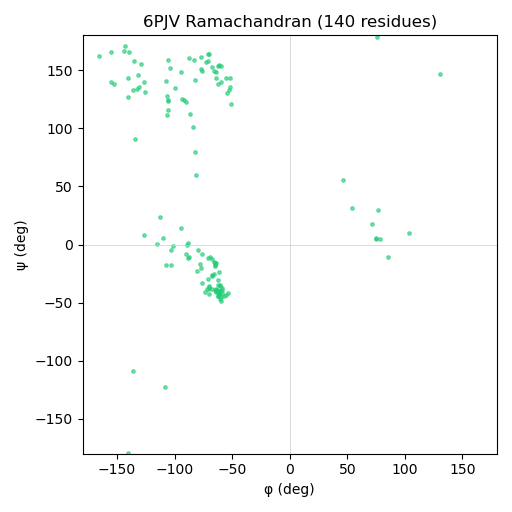 GLU A 1 98 ? -31.525 49.357 0.356 1.00 13.58 126 GLU A O 1
ATOM 1514 N N . GLY A 1 99 ? -31.630 49.629 -1.874 1.00 12.84 127 GLY A N 1
ATOM 1515 C CA . GLY A 1 99 ? -31.089 48.320 -2.182 1.00 13.07 127 GLY A CA 1
ATOM 1516 C C . GLY A 1 99 ? -30.075 48.414 -3.308 1.00 13.36 127 GLY A C 1
ATOM 1517 O O . GLY A 1 99 ? -28.981 48.960 -3.126 1.00 14.07 127 GLY A O 1
ATOM 1521 N N . TRP A 1 100 ? -30.448 47.905 -4.477 1.00 12.61 128 TRP A N 1
ATOM 1522 C CA . TRP A 1 100 ? -29.617 47.921 -5.676 1.00 12.82 128 TRP A CA 1
ATOM 1523 C C . TRP A 1 100 ? -29.842 49.233 -6.424 1.00 12.83 128 TRP A C 1
ATOM 1524 O O . TRP A 1 100 ? -30.937 49.491 -6.938 1.00 14.41 128 TRP A O 1
ATOM 1545 N N . ASP A 1 101 ? -28.813 50.070 -6.453 1.00 12.82 129 ASP A N 1
ATOM 1546 C CA . ASP A 1 101 ? -28.906 51.423 -6.984 1.00 12.87 129 ASP A CA 1
ATOM 1547 C C . ASP A 1 101 ? -28.508 51.471 -8.451 1.00 13.46 129 ASP A C 1
ATOM 1548 O O . ASP A 1 101 ? -27.389 51.085 -8.812 1.00 15.01 129 ASP A O 1
ATOM 1557 N N . GLU A 1 102 ? -29.408 52.011 -9.273 1.00 13.01 130 GLU A N 1
ATOM 1558 C CA . GLU A 1 102 ? -29.164 52.279 -10.683 1.00 13.65 130 GLU A CA 1
ATOM 1559 C C . GLU A 1 102 ? -28.861 53.742 -10.970 1.00 13.42 130 GLU A C 1
ATOM 1560 O O . GLU A 1 102 ? -28.629 54.089 -12.134 1.00 14.87 130 GLU A O 1
ATOM 1572 N N . ASP A 1 103 ? -28.879 54.608 -9.957 1.00 13.42 131 ASP A N 1
ATOM 1573 C CA . ASP A 1 103 ? -28.867 56.049 -10.167 1.00 13.61 131 ASP A CA 1
ATOM 1574 C C . ASP A 1 103 ? -27.570 56.734 -9.746 1.00 13.74 131 ASP A C 1
ATOM 1575 O O . ASP A 1 103 ? -27.487 57.965 -9.828 1.00 13.99 131 ASP A O 1
ATOM 1584 N N . GLY A 1 104 ? -26.544 55.984 -9.348 1.00 14.43 1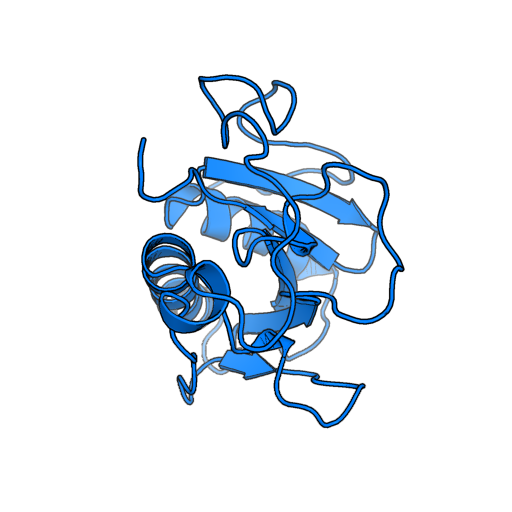32 GLY A N 1
ATOM 1585 C CA . GLY A 1 104 ? -25.233 56.567 -9.116 1.00 15.10 132 GLY A CA 1
ATOM 1586 C C . GLY A 1 104 ? -25.040 57.345 -7.832 1.00 15.48 132 GLY A C 1
ATOM 1587 O O . GLY A 1 104 ? -24.188 58.237 -7.788 1.00 17.76 132 GLY A O 1
ATOM 1591 N N . HIS A 1 105 ? -25.757 57.005 -6.765 1.00 15.99 133 HIS A N 1
ATOM 1592 C CA . HIS A 1 105 ? -25.658 57.773 -5.522 1.00 16.74 133 HIS A CA 1
ATOM 1593 C C . HIS A 1 105 ? -24.445 57.421 -4.676 1.00 18.44 133 HIS A C 1
ATOM 1594 O O . HIS A 1 105 ? -24.061 58.221 -3.818 1.00 22.59 133 HIS A O 1
ATOM 1608 N N . HIS A 1 106 ? -23.882 56.233 -4.838 1.00 15.69 134 HIS A N 1
ATOM 1609 C CA . HIS A 1 106 ? -22.906 55.692 -3.904 1.00 15.90 134 HIS A CA 1
ATOM 1610 C C . HIS A 1 106 ? -21.491 55.731 -4.464 1.00 17.63 134 HIS A C 1
ATOM 1611 O O . HIS A 1 106 ? -21.265 55.790 -5.673 1.00 18.95 134 HIS A O 1
ATOM 1626 N N . SER A 1 107 ? -20.533 55.676 -3.548 1.00 18.70 135 SER A N 1
ATOM 1627 C CA . SER A 1 107 ? -19.133 55.637 -3.934 1.00 19.69 135 SER A CA 1
ATOM 1628 C C . SER A 1 107 ? -18.832 54.396 -4.761 1.00 19.40 135 SER A C 1
ATOM 1629 O O . SER A 1 107 ? -19.479 53.355 -4.626 1.00 19.17 135 SER A O 1
ATOM 1637 N N . GLU A 1 108 ? -17.798 54.493 -5.593 1.00 20.91 136 GLU A N 1
ATOM 1638 C CA . GLU A 1 108 ? -17.293 53.313 -6.278 1.00 22.42 136 GLU A CA 1
ATOM 1639 C C . GLU A 1 108 ? -17.017 52.219 -5.259 1.00 21.12 136 GLU A C 1
ATOM 1640 O O . GLU A 1 108 ? -16.576 52.481 -4.140 1.00 22.55 136 GLU A O 1
ATOM 1652 N N . GLU A 1 109 ? -17.289 50.985 -5.652 1.00 20.50 137 GLU A N 1
ATOM 1653 C CA . GLU A 1 109 ? -17.085 49.779 -4.873 1.00 19.50 137 GLU A CA 1
ATOM 1654 C C . GLU A 1 109 ? -18.183 49.588 -3.838 1.00 17.09 137 GLU A C 1
ATOM 1655 O O . GLU A 1 109 ? -18.114 48.624 -3.072 1.00 17.79 137 GLU A O 1
ATOM 1667 N N . SER A 1 110 ? -19.217 50.431 -3.809 1.00 15.91 138 SER A N 1
ATOM 1668 C CA . SER A 1 110 ? -20.317 50.204 -2.879 1.00 14.56 138 SER A CA 1
ATOM 1669 C C . SER A 1 110 ? -21.016 48.883 -3.183 1.00 13.75 138 SER A C 1
ATOM 1670 O O . SER A 1 110 ? -21.314 48.569 -4.339 1.00 14.58 138 SER A O 1
ATOM 1678 N N . LEU A 1 111 ? -21.346 48.143 -2.123 1.00 13.34 139 LEU A N 1
ATOM 1679 C CA . LEU A 1 111 ? -22.104 46.916 -2.291 1.00 13.01 139 LEU A CA 1
ATOM 1680 C C . LEU A 1 111 ? -23.553 47.176 -2.683 1.00 12.93 139 LEU A C 1
ATOM 1681 O O . LEU A 1 111 ? -24.228 46.239 -3.130 1.00 12.63 139 LEU A O 1
ATOM 1697 N N . HIS A 1 112 ? -24.026 48.426 -2.592 1.00 12.63 140 HIS A N 1
ATOM 1698 C CA . HIS A 1 112 ? -25.344 48.769 -3.123 1.00 12.52 140 HIS A CA 1
ATOM 1699 C C . HIS A 1 112 ? -25.398 48.644 -4.643 1.00 13.04 140 HIS A C 1
ATOM 1700 O O . HIS A 1 112 ? -26.486 48.634 -5.212 1.00 13.37 140 HIS A O 1
ATOM 1714 N N . TYR A 1 113 ? -24.261 48.558 -5.321 1.00 12.57 141 TYR A N 1
ATOM 1715 C CA . TYR A 1 113 ? -24.280 48.353 -6.763 1.00 12.39 141 TYR A CA 1
ATOM 1716 C C . TYR A 1 113 ? -24.325 46.884 -7.160 1.00 13.23 141 TYR A C 1
ATOM 1717 O O . TYR A 1 113 ? -24.372 46.588 -8.359 1.00 13.93 141 TYR A O 1
ATOM 1735 N N . GLU A 1 114 ? -24.374 45.963 -6.194 1.00 13.68 142 GLU A N 1
ATOM 1736 C CA . GLU A 1 114 ? -24.171 44.544 -6.464 1.00 14.21 142 GLU A CA 1
ATOM 1737 C C . GLU A 1 114 ? -25.289 43.653 -5.953 1.00 13.89 142 GLU A C 1
ATOM 1738 O O . GLU A 1 114 ? -25.153 42.428 -6.011 1.00 14.53 142 GLU A O 1
ATOM 1750 N N . GLY A 1 115 ? -26.391 44.217 -5.471 1.00 13.08 143 GLY A N 1
ATOM 1751 C CA . GLY A 1 115 ? -27.433 43.403 -4.880 1.00 12.91 143 GLY A CA 1
ATOM 1752 C C . GLY A 1 115 ? -27.063 42.820 -3.537 1.00 13.00 143 GLY A C 1
ATOM 1753 O O . GLY A 1 115 ? -27.693 41.862 -3.080 1.00 13.77 143 GLY A O 1
ATOM 1757 N N . ARG A 1 116 ? -26.043 43.382 -2.890 1.00 12.09 144 ARG A N 1
ATOM 1758 C CA . ARG A 1 116 ? -25.468 42.834 -1.677 1.00 12.35 144 ARG A CA 1
ATOM 1759 C C . ARG A 1 116 ? -25.649 43.723 -0.457 1.00 12.14 144 ARG A C 1
ATOM 1760 O O . ARG A 1 116 ? -25.183 43.348 0.618 1.00 13.10 144 ARG A O 1
ATOM 1781 N N . ALA A 1 117 ? -26.296 44.884 -0.578 1.00 11.97 145 ALA A N 1
ATOM 1782 C CA . ALA A 1 117 ? -26.473 45.779 0.558 1.00 12.03 145 ALA A CA 1
ATOM 1783 C C . ALA A 1 117 ? -27.862 46.394 0.539 1.00 12.60 145 ALA A C 1
ATOM 1784 O O . ALA A 1 117 ? -28.383 46.751 -0.522 1.00 12.99 145 ALA A O 1
ATOM 1791 N N . VAL A 1 118 ? -28.429 46.564 1.731 1.00 11.98 146 VAL A N 1
ATOM 1792 C CA . VAL A 1 118 ? -29.691 47.257 1.919 1.00 11.66 146 VAL A CA 1
ATOM 1793 C C . VAL A 1 118 ? -29.549 48.268 3.048 1.00 11.70 146 VAL A C 1
ATOM 1794 O O . VAL A 1 118 ? -28.834 48.042 4.034 1.00 12.54 146 VAL A O 1
ATOM 1807 N N . ASP A 1 119 ? -30.259 49.384 2.903 1.00 11.38 147 ASP A N 1
ATOM 1808 C CA . ASP A 1 119 ? -30.533 50.310 4.000 1.00 11.78 147 ASP A CA 1
ATOM 1809 C C . ASP A 1 119 ? -31.948 50.001 4.488 1.00 11.90 147 ASP A C 1
ATOM 1810 O O . ASP A 1 119 ? -32.855 49.828 3.670 1.00 12.38 147 ASP A O 1
ATOM 1819 N N . ILE A 1 120 ? -32.130 49.916 5.812 1.00 11.80 148 ILE A N 1
ATOM 1820 C CA . ILE A 1 120 ? -33.381 49.462 6.406 1.00 11.61 148 ILE A CA 1
ATOM 1821 C C . ILE A 1 120 ? -33.814 50.350 7.568 1.00 11.80 148 ILE A C 1
ATOM 1822 O O . ILE A 1 120 ? -33.009 51.026 8.211 1.00 12.36 148 ILE A O 1
ATOM 1838 N N . THR A 1 121 ? -35.114 50.291 7.854 1.00 11.95 149 THR A N 1
ATOM 1839 C CA . THR A 1 121 ? -35.739 50.867 9.040 1.00 12.36 149 THR A CA 1
ATOM 1840 C C . THR A 1 121 ? -36.804 49.883 9.513 1.00 12.79 149 THR A C 1
ATOM 1841 O O . THR A 1 121 ? -36.998 48.820 8.917 1.00 13.09 149 THR A O 1
ATOM 1852 N N . THR A 1 122 ? -37.503 50.233 10.586 1.00 13.08 150 THR A N 1
ATOM 1853 C CA . THR A 1 122 ? -38.778 49.596 10.874 1.00 13.89 150 THR A CA 1
ATOM 1854 C C . THR A 1 122 ? -39.892 50.359 10.154 1.00 14.40 150 THR A C 1
ATOM 1855 O O . THR A 1 122 ? -39.733 51.520 9.744 1.00 14.75 150 THR A O 1
ATOM 1866 N N . SER A 1 123 ? -41.029 49.687 9.993 1.00 14.92 151 SER A N 1
ATOM 1867 C CA . SER A 1 123 ? -42.130 50.262 9.218 1.00 15.61 151 SER A CA 1
ATOM 1868 C C . SER A 1 123 ? -42.716 51.505 9.875 1.00 16.48 151 SER A C 1
ATOM 1869 O O . SER A 1 123 ? -43.314 52.338 9.187 1.00 18.01 151 SER A O 1
ATOM 1877 N N . ASP A 1 124 ? -42.594 51.627 11.194 1.00 16.02 152 ASP A N 1
ATOM 1878 C CA . ASP A 1 124 ? -43.113 52.777 11.926 1.00 16.00 152 ASP A CA 1
ATOM 1879 C C . ASP A 1 124 ? -42.115 53.921 12.028 1.00 16.72 152 ASP A C 1
ATOM 1880 O O . ASP A 1 124 ? -42.455 54.970 12.571 1.00 18.18 152 ASP A O 1
ATOM 1889 N N . ARG A 1 125 ? -40.919 53.755 11.475 1.00 15.88 153 ARG A N 1
ATOM 1890 C CA . ARG A 1 125 ? -39.884 54.786 11.474 1.00 16.76 153 ARG A CA 1
ATOM 1891 C C . ARG A 1 125 ? -39.587 55.293 12.879 1.00 16.36 153 ARG A C 1
ATOM 1892 O O . ARG A 1 125 ? -39.182 56.444 13.068 1.00 17.61 153 ARG A O 1
ATOM 1913 N N . ASP A 1 126 ? -39.725 54.411 13.867 1.00 15.97 154 ASP A N 1
ATOM 1914 C CA . ASP A 1 126 ? -39.409 54.747 15.255 1.00 15.82 154 ASP A CA 1
ATOM 1915 C C . ASP A 1 126 ? -37.913 54.562 15.456 1.00 15.31 154 ASP A C 1
ATOM 1916 O O . ASP A 1 126 ? -37.430 53.436 15.625 1.00 15.76 154 ASP A O 1
ATOM 1925 N N . ARG A 1 127 ? -37.173 55.679 15.438 1.00 15.43 155 ARG A N 1
ATOM 1926 C CA . ARG A 1 127 ? -35.720 55.625 15.512 1.00 15.74 155 ARG A CA 1
ATOM 1927 C C . ARG A 1 127 ? -35.214 54.996 16.794 1.00 16.46 155 ARG A C 1
ATOM 1928 O O . ARG A 1 127 ? -34.091 54.483 16.808 1.00 16.41 155 ARG A O 1
ATOM 1949 N N . SER A 1 128 ? -36.008 55.014 17.862 1.00 16.70 156 SER A N 1
ATOM 1950 C CA . SER A 1 128 ? -35.580 54.374 19.096 1.00 17.96 156 SER A CA 1
ATOM 1951 C C . SER A 1 128 ? -35.422 52.870 18.933 1.00 16.50 156 SER A C 1
ATOM 1952 O O . SER A 1 128 ? -34.767 52.243 19.767 1.00 18.36 156 SER A O 1
ATOM 1960 N N . LYS A 1 129 ? -35.986 52.285 17.865 1.00 15.03 157 LYS A N 1
ATOM 1961 C CA . LYS A 1 129 ? -35.841 50.867 17.574 1.00 14.69 157 LYS A CA 1
ATOM 1962 C C . LYS A 1 129 ? -34.612 50.534 16.733 1.00 14.25 157 LYS A C 1
ATOM 1963 O O . LYS A 1 129 ? -34.289 49.352 16.584 1.00 14.21 157 LYS A O 1
ATOM 1982 N N . TYR A 1 130 ? -33.933 51.524 16.152 1.00 14.04 158 TYR A N 1
ATOM 1983 C CA . TYR A 1 130 ? -32.981 51.212 15.087 1.00 13.32 158 TYR A CA 1
ATOM 1984 C C . TYR A 1 130 ? -31.737 50.495 15.606 1.00 12.65 158 TYR A C 1
ATOM 1985 O O . TYR A 1 130 ? -31.201 49.620 14.922 1.00 13.11 158 TYR A O 1
ATOM 2003 N N . GLY A 1 131 ? -31.253 50.847 16.795 1.00 13.73 159 GLY A N 1
ATOM 2004 C CA . GLY A 1 131 ? -30.112 50.130 17.340 1.00 13.95 159 GLY A CA 1
ATOM 2005 C C . GLY A 1 131 ? -30.410 48.660 17.547 1.00 14.23 159 GLY A C 1
ATOM 2006 O O . GLY A 1 131 ? -29.564 47.796 17.284 1.00 14.04 159 GLY A O 1
ATOM 2010 N N . MET A 1 132 ? -31.618 48.358 18.025 1.00 14.54 160 MET A N 1
ATOM 2011 C CA . MET A 1 132 ? -32.041 46.969 18.178 1.00 14.71 160 MET A CA 1
ATOM 2012 C C . MET A 1 132 ? -32.260 46.305 16.826 1.00 14.25 160 MET A C 1
ATOM 2013 O O . MET A 1 132 ? -31.916 45.132 16.643 1.00 14.18 160 MET A O 1
ATOM 2027 N N . LEU A 1 133 ? -32.819 47.046 15.862 1.00 13.52 161 LEU A N 1
ATOM 2028 C CA . LEU A 1 133 ? -32.967 46.510 14.515 1.00 13.26 161 LEU A CA 1
ATOM 2029 C C . LEU A 1 133 ? -31.623 46.048 13.971 1.00 12.97 161 LEU A C 1
ATOM 2030 O O . LEU A 1 133 ? -31.520 44.979 13.351 1.00 13.05 161 LEU A O 1
ATOM 2046 N N . ALA A 1 134 ? -30.586 46.852 14.184 1.00 12.70 162 ALA A N 1
ATOM 2047 C CA . ALA A 1 134 ? -29.252 46.489 13.737 1.00 12.53 162 ALA A CA 1
ATOM 2048 C C . ALA A 1 134 ? -28.779 45.208 14.411 1.00 12.83 162 ALA A C 1
ATOM 2049 O O . ALA A 1 134 ? -28.206 44.333 13.755 1.00 13.40 162 ALA A O 1
ATOM 2056 N N . ARG A 1 135 ? -29.001 45.078 15.725 1.00 13.52 163 ARG A N 1
ATOM 2057 C CA . ARG A 1 135 ? -28.641 43.839 16.416 1.00 14.14 163 ARG A CA 1
ATOM 2058 C C . ARG A 1 135 ? -29.410 42.647 15.848 1.00 14.31 163 ARG A C 1
ATOM 2059 O O . ARG A 1 135 ? -28.835 41.571 15.638 1.00 15.26 163 ARG A O 1
ATOM 2080 N N . LEU A 1 136 ? -30.708 42.823 15.569 1.00 13.97 164 LEU A N 1
ATOM 2081 C CA . LEU A 1 136 ? -31.463 41.741 14.944 1.00 13.82 164 LEU A CA 1
ATOM 2082 C C . LEU A 1 136 ? -30.878 41.363 13.587 1.00 13.22 164 LEU A C 1
ATOM 2083 O O . LEU A 1 136 ? -30.886 40.181 13.219 1.00 14.43 164 LEU A O 1
ATOM 2099 N N . ALA A 1 137 ? -30.353 42.339 12.840 1.00 13.36 165 ALA A N 1
ATOM 2100 C CA . ALA A 1 137 ? -29.753 42.040 11.542 1.00 13.29 165 ALA A CA 1
ATOM 2101 C C . ALA A 1 137 ? -28.474 41.219 11.694 1.00 14.32 165 ALA A C 1
ATOM 2102 O O . ALA A 1 137 ? -28.208 40.318 10.890 1.00 14.48 165 ALA A O 1
ATOM 2109 N N . VAL A 1 138 ? -27.665 41.520 12.714 1.00 14.22 166 VAL A N 1
ATOM 2110 C CA . VAL A 1 138 ? -26.507 40.686 13.016 1.00 14.57 166 VAL A CA 1
ATOM 2111 C C . VAL A 1 138 ? -26.954 39.260 13.317 1.00 15.37 166 VAL A C 1
ATOM 2112 O O . VAL A 1 138 ? -26.407 38.288 12.786 1.00 16.55 166 VAL A O 1
ATOM 2125 N N . GLU A 1 139 ? -27.957 39.116 14.178 1.00 15.80 167 GLU A N 1
ATOM 2126 C CA . GLU A 1 139 ? -28.389 37.780 14.584 1.00 16.22 167 GLU A CA 1
ATOM 2127 C C . GLU A 1 139 ? -29.032 37.015 13.436 1.00 15.97 167 GLU A C 1
ATOM 2128 O O . GLU A 1 139 ? -28.979 35.776 13.420 1.00 18.29 167 GLU A O 1
ATOM 2140 N N . ALA A 1 140 ? -29.619 37.723 12.467 1.00 15.97 168 ALA A N 1
ATOM 2141 C CA . ALA A 1 140 ? -30.222 37.115 11.286 1.00 15.94 168 ALA A CA 1
ATOM 2142 C C . ALA A 1 140 ? -29.186 36.667 10.273 1.00 16.11 168 ALA A C 1
ATOM 2143 O O . ALA A 1 140 ? -29.548 36.003 9.294 1.00 17.96 168 ALA A O 1
ATOM 2150 N N . GLY A 1 141 ? -27.920 37.019 10.475 1.00 16.52 169 GLY A N 1
ATOM 2151 C CA . GLY A 1 141 ? -26.836 36.496 9.674 1.00 16.14 169 GLY A CA 1
ATOM 2152 C C . GLY A 1 141 ? -26.263 37.423 8.633 1.00 15.88 169 GLY A C 1
ATOM 2153 O O . GLY A 1 141 ? -25.452 36.975 7.815 1.00 16.55 169 GLY A O 1
ATOM 2157 N N . PHE A 1 142 ? -26.632 38.698 8.634 1.00 14.78 170 PHE A N 1
ATOM 2158 C CA . PHE A 1 142 ? -25.955 39.618 7.733 1.00 14.43 170 PHE A CA 1
ATOM 2159 C C . PHE A 1 142 ? -24.465 39.640 8.052 1.00 14.57 170 PHE A C 1
ATOM 2160 O O . PHE A 1 142 ? -24.063 39.598 9.218 1.00 15.01 170 PHE A O 1
ATOM 2177 N N . ASP A 1 143 ? -23.644 39.678 6.997 1.00 13.88 171 ASP A N 1
ATOM 2178 C CA . ASP A 1 143 ? -22.201 39.589 7.164 1.00 13.77 171 ASP A CA 1
ATOM 2179 C C . ASP A 1 143 ? -21.577 40.889 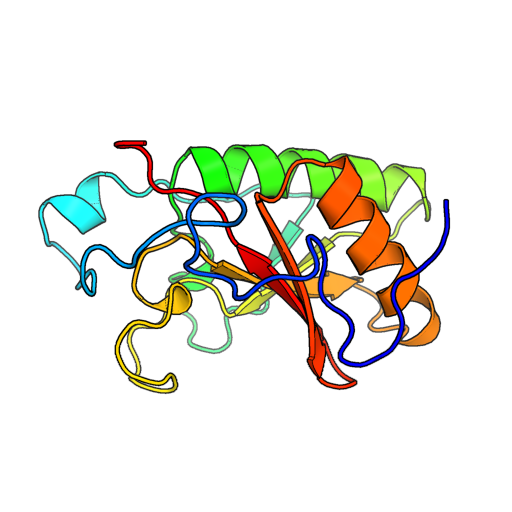7.655 1.00 13.94 171 ASP A C 1
ATOM 2180 O O . ASP A 1 143 ? -20.466 40.867 8.208 1.00 15.31 171 ASP A O 1
ATOM 2189 N N . TRP A 1 144 ? -22.267 42.010 7.489 1.00 13.14 172 TRP A N 1
ATOM 2190 C CA . TRP A 1 144 ? -21.820 43.272 8.053 1.00 13.38 172 TRP A CA 1
ATOM 2191 C C . TRP A 1 144 ? -23.047 44.129 8.299 1.00 12.79 172 TRP A C 1
ATOM 2192 O O . TRP A 1 144 ? -23.942 44.195 7.457 1.00 13.40 172 TRP A O 1
ATOM 2213 N N . VAL A 1 145 ? -23.067 44.797 9.446 1.00 12.21 173 VAL A N 1
ATOM 2214 C CA . VAL A 1 145 ? -24.174 45.657 9.844 1.00 12.90 173 VAL A CA 1
ATOM 2215 C C . VAL A 1 145 ? -23.589 46.937 10.414 1.00 12.60 173 VA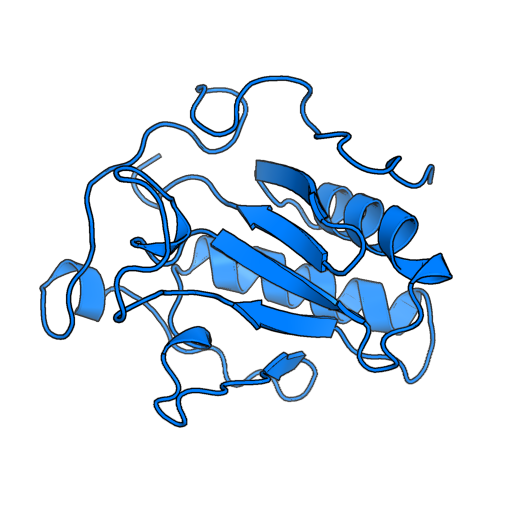L A C 1
ATOM 2216 O O . VAL A 1 145 ? -22.689 46.891 11.264 1.00 13.36 173 VAL A O 1
ATOM 2229 N N . TYR A 1 146 ? -24.122 48.078 9.971 1.00 12.87 174 TYR A N 1
ATOM 2230 C CA . TYR A 1 146 ? -23.575 49.397 10.280 1.00 12.28 174 TYR A CA 1
ATOM 2231 C C . TYR A 1 146 ? -24.723 50.357 10.524 1.00 12.03 174 TYR A C 1
ATOM 2232 O O . TYR A 1 146 ? -25.620 50.477 9.691 1.00 12.44 174 TYR A O 1
ATOM 2250 N N . TYR A 1 147 ? -24.693 51.044 11.661 1.00 11.70 175 TYR A N 1
ATOM 2251 C CA . TYR A 1 147 ? -25.714 52.041 11.994 1.00 11.46 175 TYR A CA 1
ATOM 2252 C C . TYR A 1 147 ? -25.305 53.325 11.264 1.00 11.64 175 TYR A C 1
ATOM 2253 O O . TYR A 1 147 ? -24.688 54.245 11.810 1.00 12.09 175 TYR A O 1
ATOM 2271 N N . GLU A 1 148 ? -25.626 53.335 9.963 1.00 11.60 176 GLU A N 1
ATOM 2272 C CA . GLU A 1 148 ? -24.979 54.175 8.964 1.00 12.03 176 GLU A CA 1
ATOM 2273 C C . GLU A 1 148 ? -25.428 55.629 9.014 1.00 12.64 176 GLU A C 1
ATOM 2274 O O . GLU A 1 148 ? -24.637 56.525 8.693 1.00 13.66 176 GLU A O 1
ATOM 2286 N N . SER A 1 149 ? -26.684 55.891 9.363 1.00 12.38 177 SER A N 1
ATOM 2287 C CA . SER A 1 149 ? -27.162 57.256 9.565 1.00 12.76 177 SER A CA 1
ATOM 2288 C C . SER A 1 149 ? -28.146 57.228 10.721 1.00 12.26 177 SER A C 1
ATOM 2289 O O . SER A 1 149 ? -28.537 56.161 11.192 1.00 13.13 177 SER A O 1
ATOM 2297 N N . LYS A 1 150 ? -28.553 58.411 11.194 1.00 12.63 178 LYS A N 1
ATOM 2298 C CA . LYS A 1 150 ? -29.586 58.444 12.224 1.00 13.36 178 LYS A CA 1
ATOM 2299 C C . LYS A 1 150 ? -30.912 57.904 11.706 1.00 12.96 178 LYS A C 1
ATOM 2300 O O . LYS A 1 150 ? -31.790 57.555 12.507 1.00 14.64 178 LYS A O 1
ATOM 2319 N N . ALA A 1 151 ? -31.067 57.823 10.387 1.00 13.11 179 ALA A N 1
ATOM 2320 C CA . ALA A 1 151 ? -32.312 57.433 9.758 1.00 13.76 179 ALA A CA 1
ATOM 2321 C C . ALA A 1 151 ? -32.341 56.002 9.234 1.00 13.19 179 ALA A C 1
ATOM 2322 O O . ALA A 1 151 ? -33.390 55.593 8.735 1.00 13.85 179 ALA A O 1
ATOM 2329 N N . HIS A 1 152 ? -31.241 55.238 9.290 1.00 12.62 180 HIS A N 1
ATOM 2330 C CA . HIS A 1 152 ? -31.291 53.885 8.747 1.00 12.23 180 HIS A CA 1
ATOM 2331 C C . HIS A 1 152 ? -30.094 53.071 9.203 1.00 12.06 180 HIS A C 1
ATOM 2332 O O . HIS A 1 152 ? -29.055 53.613 9.599 1.00 12.37 180 HIS A O 1
ATOM 2346 N N . ILE A 1 153 ? -30.251 51.751 9.069 1.00 12.15 181 ILE A N 1
ATOM 2347 C CA . ILE A 1 153 ? -29.196 50.766 9.273 1.00 11.92 181 ILE A CA 1
ATOM 2348 C C . ILE A 1 153 ? -28.796 50.216 7.908 1.00 11.78 181 ILE A C 1
ATOM 2349 O O . ILE A 1 153 ? -29.657 49.989 7.055 1.00 12.42 181 ILE A O 1
ATOM 2365 N N . HIS A 1 154 ? -27.500 49.992 7.707 1.00 11.52 182 HIS A N 1
ATOM 2366 C CA . HIS A 1 154 ? -26.952 49.411 6.486 1.00 11.58 182 HIS A CA 1
ATOM 2367 C C . HIS A 1 154 ? -26.516 47.978 6.767 1.00 11.67 182 HIS A C 1
ATOM 2368 O O . HIS A 1 154 ? -25.772 47.732 7.719 1.00 13.11 182 HIS A O 1
ATOM 2382 N N . CYS A 1 155 ? -26.981 47.037 5.940 1.00 11.54 183 CYS A N 1
ATOM 2383 C CA . CYS A 1 155 ? -26.696 45.618 6.124 1.00 11.77 183 CYS A CA 1
ATOM 2384 C C . CYS A 1 155 ? -26.209 45.048 4.804 1.00 11.96 183 CYS A C 1
ATOM 2385 O O . CYS A 1 155 ? -26.791 45.331 3.761 1.00 12.97 183 CYS A O 1
ATOM 2393 N N . SER A 1 156 ? -25.149 44.238 4.842 1.00 12.23 184 SER A N 1
ATOM 2394 C CA . SER A 1 156 ? -24.618 43.673 3.607 1.00 12.20 184 SER A CA 1
ATOM 2395 C C . SER A 1 156 ? -24.212 42.212 3.776 1.00 12.14 184 SER A C 1
ATOM 2396 O O . SER A 1 156 ? -24.090 41.686 4.888 1.00 12.99 184 SER A O 1
ATOM 2404 N N . VAL A 1 157 ? -24.013 41.561 2.632 1.00 12.60 185 VAL A N 1
ATOM 2405 C CA . VAL A 1 157 ? -23.656 40.151 2.568 1.00 13.69 185 VAL A CA 1
ATOM 2406 C C . VAL A 1 157 ? -22.445 39.894 1.682 1.00 13.61 185 VAL A C 1
ATOM 2407 O O . VAL A 1 157 ? -22.132 40.638 0.744 1.00 13.60 185 VAL A O 1
ATOM 2420 N N . LYS A 1 158 ? -21.793 38.778 1.995 1.00 14.17 186 LYS A N 1
ATOM 2421 C CA . LYS A 1 158 ? -20.797 38.165 1.135 1.00 15.18 186 LYS A CA 1
ATOM 2422 C C . LYS A 1 158 ? -21.407 37.802 -0.211 1.00 16.01 186 LYS A C 1
ATOM 2423 O O . LYS A 1 158 ? -22.610 37.539 -0.330 1.00 16.69 186 LYS A O 1
ATOM 2442 N N . ALA A 1 1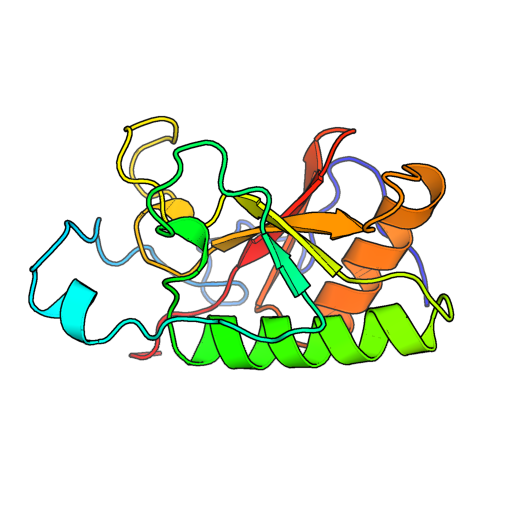59 ? -20.551 37.768 -1.228 1.00 17.54 187 ALA A N 1
ATOM 2443 C CA . ALA A 1 159 ? -20.956 37.388 -2.568 1.00 19.92 187 ALA A CA 1
ATOM 2444 C C . ALA A 1 159 ? -21.221 35.890 -2.639 1.00 22.78 187 ALA A C 1
ATOM 2445 O O . ALA A 1 159 ? -20.709 35.096 -1.843 1.00 23.75 187 ALA A O 1
ATOM 2452 N N . GLU A 1 160 ? -22.027 35.505 -3.632 1.00 24.48 188 GLU A N 1
ATOM 2453 C CA . GLU A 1 160 ? -22.382 34.099 -3.793 1.00 28.53 188 GLU A CA 1
ATOM 2454 C C . GLU A 1 160 ? -21.141 33.252 -4.028 1.00 34.39 188 GLU A C 1
ATOM 2455 O O . GLU A 1 160 ? -21.065 32.108 -3.568 1.00 35.07 188 GLU A O 1
ATOM 2467 N N . ASN A 1 161 ? -20.162 33.793 -4.754 1.00 39.94 189 ASN A N 1
ATOM 2468 C CA . ASN A 1 161 ? -18.955 33.034 -5.067 1.00 47.75 189 ASN A CA 1
ATOM 2469 C C . ASN A 1 161 ? -18.071 32.778 -3.851 1.00 50.95 189 ASN A C 1
ATOM 2470 O O . ASN A 1 161 ? -17.129 31.985 -3.955 1.00 51.51 189 ASN A O 1
ATOM 2481 N N . SER A 1 162 ? -18.338 33.417 -2.716 1.00 52.96 190 SER A N 1
ATOM 2482 C CA . SER A 1 162 ? -17.568 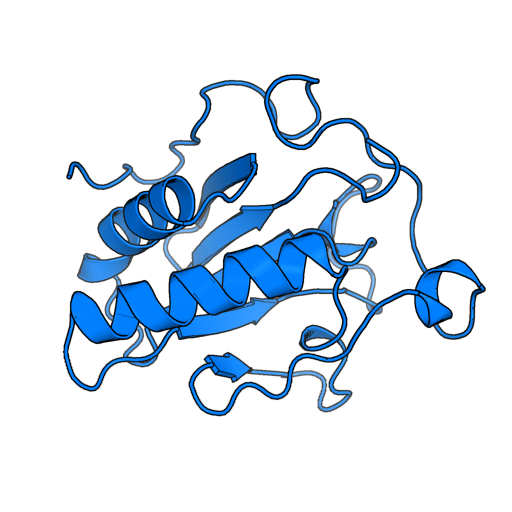33.155 -1.503 1.00 55.38 190 SER A CA 1
ATOM 2483 C C . SER A 1 162 ? -17.585 31.668 -1.155 1.00 56.70 190 SER A C 1
ATOM 2484 O O . SER A 1 162 ? -18.575 31.153 -0.633 1.00 57.60 190 SER A O 1
#

InterPro domains:
  IPR000320 Hedgehog, N-terminal signalling domain [PF01085] (24-184)
  IPR001657 Hedgehog protein [PIRSF009400] (4-454)
  IPR001657 Hedgehog protein [PR00632] (97-115)
  IPR001657 Hedgehog protein [PR00632] (117-134)
  IPR001657 Hedgehog protein [PR00632] (137-159)
  IPR001657 Hedgehog protein [PR00632] (161-182)
  IPR001657 Hedgehog protein [PR00632] (183-201)
  IPR001657 Hedgehog protein [PR00632] (266-276)
  IPR001657 Hedgehog protein [PR00632] (343-357)
  IPR001657 Hedgehog protein [PR00632] (359-382)
  IPR001657 Hedgehog protein [PR00632] (431-447)
  IPR001767 Hedgehog protein, Hint domain [PF01079] (186-448)
  IPR003586 Hint domain C-terminal [SM00305] (324-369)
  IPR003587 Hint domain N-terminal [SM00306] (196-319)
  IPR006141 Intein N-terminal splicing region [PS50817] (198-274)
  IPR009045 Peptidase M74/Hedgehog-like, zinc-binding domain superfamily [G3DSA:3.30.1380.10] (21-188)
  IPR009045 Peptidase M74/Hedgehog-like, zinc-binding domain superfamily [SSF55166] (38-193)
  IPR036844 Hint domain superfamily [SSF51294] (198-365)
  IPR050387 Hedgehog Signaling [PTHR11889] (7-456)

Radius of gyration: 14.1 Å; Cα contacts (8 Å, |Δi|>4): 327; chains: 1; bounding box: 35×25×41 Å

Nearest PDB structures (foldseek):
  3m1n-assembly1_A  TM=9.984E-01  e=4.537E-33  Homo sapiens
  3k7h-assembly1_B  TM=9.929E-01  e=2.321E-32  Homo sapiens
  3k7i-assembly1_B  TM=9.940E-01  e=2.645E-32  Homo sapiens
  2wfq-assembly1_A  TM=9.970E-01  e=2.138E-31  Homo sapiens
  3n1g-assembly1_B  TM=1.000E+00  e=5.693E-31  Homo sapiens